Protein AF-A0A2D7G8T0-F1 (afdb_monomer_lite)

Sequence (88 aa):
MGSMKRKIERKKLLKKKKAMDKAMKGVTEKVEAMPKICGVCGDNFDNTDKEMLNQWRIAVYDDGRFHLTCPKCGPTPEEIASSKDPNS

Secondary structure (DSSP, 8-state):
--HHHHHHHHHHHHHHHHHHHHHHHHHHHHHHTS-SB-TTT--B--SS-HHHHHH-EEEE-TTS-EEEE-TTTSPPHHHHHTT-----

Foldseek 3Di:
DPPVVVVVVVVVVVVVVVVVVVVVVVVVVLLVPADQAAPPPRDGHDPVDPVSVVQKDWDADPVRDIHIHGNVGDDHPVVVVVVPDPDD

Structure (mmCIF, N/CA/C/O backbone):
data_AF-A0A2D7G8T0-F1
#
_entry.id   AF-A0A2D7G8T0-F1
#
loop_
_atom_site.group_PDB
_atom_site.id
_atom_site.type_symbol
_atom_site.label_atom_id
_atom_site.label_alt_id
_atom_site.label_comp_id
_atom_site.label_asym_id
_atom_site.label_entity_id
_atom_site.label_seq_id
_atom_site.pdbx_PDB_ins_code
_atom_site.Cartn_x
_atom_site.Cartn_y
_atom_site.Cartn_z
_atom_site.occupancy
_atom_site.B_iso_or_equiv
_atom_site.auth_seq_id
_atom_site.auth_comp_id
_atom_site.auth_asym_id
_atom_site.auth_atom_id
_atom_site.pdbx_PDB_model_num
ATOM 1 N N . MET A 1 1 ? 5.150 45.991 18.307 1.00 52.53 1 MET A N 1
ATOM 2 C CA . MET A 1 1 ? 5.776 45.209 17.207 1.00 52.53 1 MET A CA 1
ATOM 3 C C . MET A 1 1 ? 5.122 43.817 17.019 1.00 52.53 1 MET A C 1
ATOM 5 O O . MET A 1 1 ? 5.787 42.802 17.167 1.00 52.53 1 MET A O 1
ATOM 9 N N . GLY A 1 2 ? 3.821 43.722 16.691 1.00 62.00 2 GLY A N 1
ATOM 10 C CA . GLY A 1 2 ? 3.094 42.426 16.618 1.00 62.00 2 GLY A CA 1
ATOM 11 C C . GLY A 1 2 ? 2.766 41.894 15.209 1.00 62.00 2 GLY A C 1
ATOM 12 O O . GLY A 1 2 ? 2.347 40.750 15.055 1.00 62.00 2 GLY A O 1
ATOM 13 N N . SER A 1 3 ? 2.948 42.710 14.165 1.00 74.06 3 SER A N 1
ATOM 14 C CA . SER A 1 3 ? 2.446 42.422 12.807 1.00 74.06 3 SER A CA 1
ATOM 15 C C . SER A 1 3 ? 3.386 41.537 11.967 1.00 74.06 3 SER A C 1
ATOM 17 O O . SER A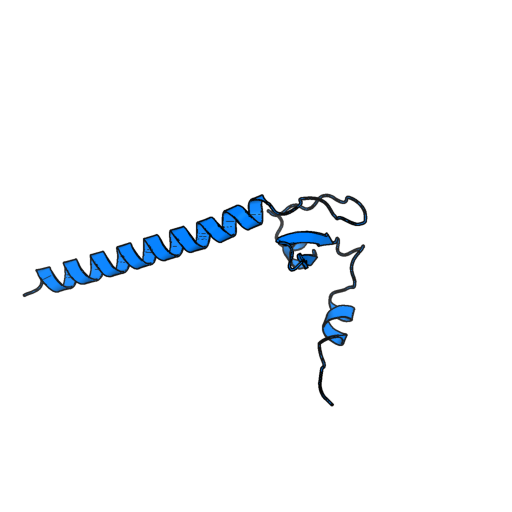 1 3 ? 2.932 40.664 11.225 1.00 74.06 3 SER A O 1
ATOM 19 N N . MET A 1 4 ? 4.709 41.685 12.123 1.00 76.06 4 MET A N 1
ATOM 20 C CA . MET A 1 4 ? 5.689 40.902 11.352 1.00 76.06 4 MET A CA 1
ATOM 21 C C . MET A 1 4 ? 5.770 39.435 11.793 1.00 76.06 4 MET A C 1
ATOM 23 O O . MET A 1 4 ? 5.805 38.559 10.930 1.00 76.06 4 MET A O 1
ATOM 27 N N . LYS A 1 5 ? 5.704 39.143 13.103 1.00 79.88 5 LYS A N 1
ATOM 28 C CA . LYS A 1 5 ? 5.678 37.756 13.613 1.00 79.88 5 LYS A CA 1
ATOM 29 C C . LYS A 1 5 ? 4.478 36.971 13.065 1.00 79.88 5 LYS A C 1
ATOM 31 O O . LYS A 1 5 ? 4.670 35.903 12.489 1.00 79.88 5 LYS A O 1
ATOM 36 N N . ARG A 1 6 ? 3.272 37.560 13.091 1.00 81.94 6 ARG A N 1
ATOM 37 C CA . ARG A 1 6 ? 2.057 36.946 12.514 1.00 81.94 6 ARG A CA 1
ATOM 38 C C . ARG A 1 6 ? 2.179 36.679 11.010 1.00 81.94 6 ARG A C 1
ATOM 40 O O . ARG A 1 6 ? 1.732 35.637 10.533 1.00 81.94 6 ARG A O 1
ATOM 47 N N . LYS A 1 7 ? 2.790 37.591 10.239 1.00 81.88 7 LYS A N 1
ATOM 48 C CA . LYS A 1 7 ? 3.029 37.372 8.797 1.00 81.88 7 LYS A CA 1
ATOM 49 C C . LYS A 1 7 ? 4.001 36.215 8.544 1.00 81.88 7 LYS A C 1
ATOM 51 O O . LYS A 1 7 ? 3.780 35.438 7.614 1.00 81.88 7 LYS A O 1
ATOM 56 N N . ILE A 1 8 ? 5.050 36.081 9.356 1.00 85.88 8 ILE A N 1
ATOM 57 C CA . ILE A 1 8 ? 6.025 34.986 9.244 1.00 85.88 8 ILE A CA 1
ATOM 58 C C . ILE A 1 8 ? 5.368 33.640 9.578 1.00 85.88 8 ILE A C 1
ATOM 60 O O . ILE A 1 8 ? 5.534 32.677 8.827 1.00 85.88 8 ILE A O 1
ATOM 64 N N . GLU A 1 9 ? 4.572 33.573 10.644 1.00 85.12 9 GLU A N 1
ATOM 65 C CA . GLU A 1 9 ? 3.846 32.356 11.034 1.00 85.12 9 GLU A CA 1
ATOM 66 C C . GLU A 1 9 ? 2.840 31.910 9.971 1.00 85.12 9 GLU A C 1
ATOM 68 O O . GLU A 1 9 ? 2.845 30.741 9.581 1.00 85.12 9 GLU A O 1
ATOM 73 N N . ARG A 1 10 ? 2.056 32.836 9.398 1.00 87.44 10 ARG A N 1
ATOM 74 C CA . ARG A 1 10 ? 1.146 32.515 8.282 1.00 87.44 10 ARG A CA 1
ATOM 75 C C . ARG A 1 10 ? 1.888 31.934 7.079 1.00 87.44 10 ARG A C 1
ATOM 77 O O . ARG A 1 10 ? 1.440 30.944 6.507 1.00 87.44 10 ARG A O 1
ATOM 84 N N . LYS A 1 11 ? 3.045 32.498 6.707 1.00 87.62 11 LYS A N 1
ATOM 85 C CA . LYS A 1 11 ? 3.865 31.958 5.607 1.00 87.62 11 LYS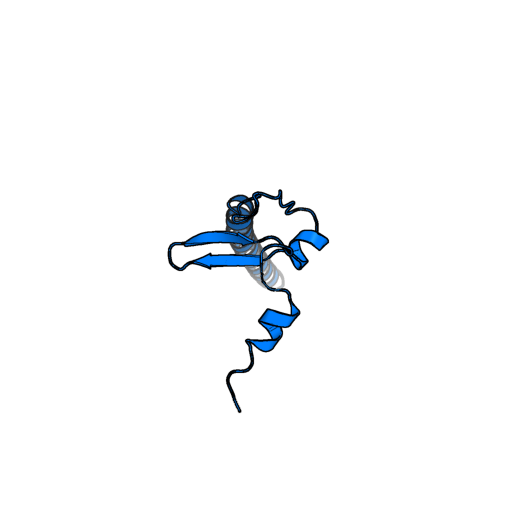 A CA 1
ATOM 86 C C . LYS A 1 11 ? 4.386 30.550 5.918 1.00 87.62 11 LYS A C 1
ATOM 88 O O . LYS A 1 11 ? 4.404 29.712 5.018 1.00 87.62 11 LYS A O 1
ATOM 93 N N . LYS A 1 12 ? 4.779 30.266 7.166 1.00 86.00 12 LYS A N 1
ATOM 94 C CA . LYS A 1 12 ? 5.205 28.919 7.592 1.00 86.00 12 LYS A CA 1
ATOM 95 C C . LYS A 1 12 ? 4.056 27.909 7.519 1.00 86.00 12 LYS A C 1
ATOM 97 O O . LYS A 1 12 ? 4.256 26.826 6.979 1.00 86.00 12 LYS A O 1
ATOM 102 N N . LEU A 1 13 ? 2.862 28.272 7.992 1.00 85.44 13 LEU A N 1
ATOM 103 C CA . LEU A 1 13 ? 1.673 27.413 7.922 1.00 85.44 13 LEU A CA 1
ATOM 104 C C . LEU A 1 13 ? 1.270 27.103 6.476 1.00 85.44 13 LEU A C 1
ATOM 106 O O . LEU A 1 13 ? 1.043 25.945 6.141 1.00 85.44 13 LEU A O 1
ATOM 110 N N . LEU A 1 14 ? 1.266 28.106 5.592 1.00 88.62 14 LEU A N 1
ATOM 111 C CA . LEU A 1 14 ? 0.971 27.905 4.169 1.00 88.62 14 LEU A CA 1
ATOM 112 C C . LEU A 1 14 ? 2.000 26.999 3.480 1.00 88.62 14 LEU A C 1
ATOM 114 O O . LEU A 1 14 ? 1.622 26.154 2.670 1.00 88.62 14 LEU A O 1
ATOM 118 N N . LYS A 1 15 ? 3.293 27.140 3.809 1.00 86.88 15 LYS A N 1
ATOM 119 C CA . LYS A 1 15 ? 4.343 26.242 3.299 1.00 86.88 15 LYS A CA 1
ATOM 120 C C . LYS A 1 15 ? 4.155 24.808 3.797 1.00 86.88 15 LYS A C 1
ATOM 122 O O . LYS A 1 15 ? 4.242 23.890 2.989 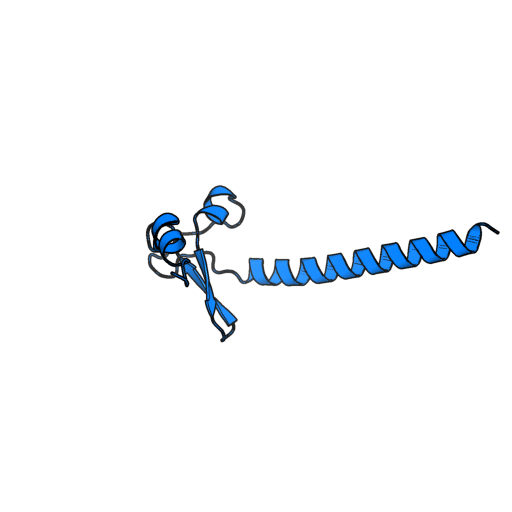1.00 86.88 15 LYS A O 1
ATOM 127 N N . LYS A 1 16 ? 3.851 24.616 5.087 1.00 80.56 16 LYS A N 1
ATOM 128 C CA . LYS A 1 16 ? 3.553 23.289 5.654 1.00 80.56 16 LYS A CA 1
ATOM 129 C C . LYS A 1 16 ? 2.334 22.649 4.989 1.00 80.56 16 LYS A C 1
ATOM 131 O O . LYS A 1 16 ? 2.413 21.492 4.599 1.00 80.56 16 LYS A O 1
ATOM 136 N N . LYS A 1 17 ? 1.254 23.411 4.790 1.00 80.38 17 LYS A N 1
ATOM 137 C CA . LYS A 1 17 ? 0.041 22.923 4.122 1.00 80.38 17 LYS A CA 1
ATOM 138 C C . LYS A 1 17 ? 0.331 22.468 2.689 1.00 80.38 17 LYS A C 1
ATOM 140 O O . LYS A 1 17 ? 0.040 21.332 2.356 1.00 80.38 17 LYS A O 1
ATOM 145 N N . LYS A 1 18 ? 1.027 23.288 1.890 1.00 83.06 18 LYS A N 1
ATOM 146 C CA . LYS A 1 18 ? 1.437 22.912 0.522 1.00 83.06 18 LYS A CA 1
ATOM 147 C C . LYS A 1 18 ? 2.342 21.676 0.475 1.00 83.06 18 LYS A C 1
ATOM 149 O O . LYS A 1 18 ? 2.235 20.889 -0.458 1.00 83.06 18 LYS A O 1
ATOM 154 N N . ALA A 1 19 ? 3.241 21.517 1.448 1.00 78.69 19 ALA A N 1
ATOM 155 C CA . ALA A 1 19 ? 4.093 20.334 1.537 1.00 78.69 19 ALA A CA 1
ATOM 156 C C . ALA A 1 19 ? 3.276 19.072 1.864 1.00 78.69 19 ALA A C 1
ATOM 158 O O . ALA A 1 19 ? 3.482 18.046 1.222 1.00 78.69 19 ALA A O 1
ATOM 159 N N . MET A 1 20 ? 2.316 19.166 2.791 1.00 72.94 20 MET A N 1
ATOM 160 C CA . MET A 1 20 ? 1.389 18.068 3.082 1.00 72.94 20 MET A CA 1
ATOM 161 C C . MET A 1 20 ? 0.481 17.745 1.897 1.00 72.94 20 MET A C 1
ATOM 163 O O . MET A 1 20 ? 0.362 16.577 1.557 1.00 72.94 20 MET A O 1
ATOM 167 N N . ASP A 1 21 ? -0.091 18.748 1.226 1.00 74.12 21 ASP A N 1
ATOM 168 C CA . ASP A 1 21 ? -0.912 18.547 0.025 1.00 74.12 21 ASP A CA 1
ATOM 169 C C . ASP A 1 21 ? -0.118 17.829 -1.077 1.00 74.12 21 ASP A C 1
ATOM 171 O O . ASP A 1 21 ? -0.626 16.911 -1.715 1.00 74.12 21 ASP A O 1
ATOM 175 N N . LYS A 1 22 ? 1.154 18.200 -1.292 1.00 75.38 22 LYS A N 1
ATOM 176 C CA . LYS A 1 22 ? 2.012 17.538 -2.288 1.00 75.38 22 LYS A CA 1
ATOM 177 C C . LYS A 1 22 ? 2.348 16.096 -1.894 1.00 75.38 22 LYS A C 1
ATOM 179 O O . LYS A 1 22 ? 2.347 15.225 -2.758 1.00 75.38 22 LYS A O 1
ATOM 184 N N . ALA A 1 23 ? 2.619 15.847 -0.612 1.00 67.88 23 ALA A N 1
ATOM 185 C CA . ALA A 1 23 ? 2.866 14.499 -0.108 1.00 67.88 23 ALA A CA 1
ATOM 186 C C . ALA A 1 23 ? 1.609 13.618 -0.211 1.00 67.88 23 ALA A C 1
ATOM 188 O O . ALA A 1 23 ? 1.699 12.488 -0.678 1.00 67.88 23 ALA A O 1
ATOM 189 N N . MET A 1 24 ? 0.433 14.147 0.144 1.00 66.62 24 MET A N 1
ATOM 190 C CA . MET A 1 24 ? -0.834 13.424 0.020 1.00 66.62 24 MET A CA 1
ATOM 191 C C . MET A 1 24 ? -1.198 13.125 -1.431 1.00 66.62 24 MET A C 1
ATOM 193 O O . MET A 1 24 ? -1.627 12.009 -1.708 1.00 66.62 24 MET A O 1
ATOM 197 N N . LYS A 1 25 ? -0.990 14.062 -2.365 1.00 67.69 25 LYS A N 1
ATOM 198 C CA . LYS A 1 25 ? -1.226 13.807 -3.796 1.00 67.69 25 LYS A CA 1
ATOM 199 C C . LYS A 1 25 ? -0.399 12.633 -4.317 1.00 67.69 25 LYS A C 1
ATOM 201 O O . LYS A 1 25 ? -0.974 11.703 -4.865 1.00 67.69 25 LYS A O 1
ATOM 206 N N . GLY A 1 26 ? 0.904 12.606 -4.022 1.00 64.31 26 GLY A N 1
ATOM 207 C CA . GLY A 1 26 ? 1.768 11.503 -4.455 1.00 64.31 26 GLY A CA 1
ATOM 208 C C . GLY A 1 26 ? 1.416 10.148 -3.828 1.00 64.31 26 GLY A C 1
ATOM 209 O O . GLY A 1 26 ? 1.692 9.113 -4.427 1.00 64.31 26 GLY A O 1
ATOM 210 N N . VAL A 1 27 ? 0.803 10.130 -2.640 1.00 61.72 27 VAL A N 1
ATOM 211 C CA . VAL A 1 27 ? 0.261 8.898 -2.041 1.00 61.72 27 VAL A CA 1
ATOM 212 C C . VAL A 1 27 ? -1.062 8.508 -2.702 1.00 61.72 27 VAL A C 1
ATOM 214 O O . VAL A 1 27 ? -1.249 7.342 -3.024 1.00 61.72 27 VAL A O 1
ATOM 217 N N . THR A 1 28 ? -1.946 9.472 -2.964 1.00 61.78 28 THR A N 1
ATOM 218 C CA . THR A 1 28 ? -3.259 9.234 -3.590 1.00 61.78 28 THR A CA 1
ATOM 219 C C . THR A 1 28 ? -3.102 8.649 -4.991 1.00 61.78 28 THR A C 1
ATOM 221 O O . THR A 1 28 ? -3.694 7.617 -5.278 1.00 61.78 28 THR A O 1
ATOM 224 N N . GLU A 1 29 ? -2.222 9.220 -5.819 1.00 66.31 29 GLU A N 1
ATOM 225 C CA . GLU A 1 29 ? -1.951 8.723 -7.179 1.00 66.31 29 GLU A CA 1
ATOM 226 C C . GLU A 1 29 ? -1.428 7.276 -7.170 1.00 66.31 29 GLU A C 1
ATOM 228 O O . GLU A 1 29 ? -1.783 6.466 -8.023 1.00 66.31 29 GLU A O 1
ATOM 233 N N . LYS A 1 30 ? -0.616 6.914 -6.168 1.00 64.19 30 LYS A N 1
ATOM 234 C CA . LYS A 1 30 ? -0.100 5.545 -6.012 1.00 64.19 30 LYS A CA 1
ATOM 235 C C . LYS A 1 30 ? -1.159 4.561 -5.522 1.00 64.19 30 LYS A C 1
ATOM 237 O O . LYS A 1 30 ? -1.125 3.400 -5.913 1.00 64.19 30 LYS A O 1
ATOM 242 N N . VAL A 1 31 ? -2.084 5.013 -4.678 1.00 64.88 31 VAL A N 1
ATOM 243 C CA . VAL A 1 31 ? -3.214 4.199 -4.204 1.00 64.88 31 VAL A CA 1
ATOM 244 C C . VAL A 1 31 ? -4.252 4.006 -5.313 1.00 64.88 31 VAL A C 1
ATOM 246 O O . VAL A 1 31 ? -4.837 2.933 -5.413 1.00 64.88 31 VAL A O 1
ATOM 249 N N . GLU A 1 32 ? -4.458 5.000 -6.179 1.00 66.56 32 GLU A N 1
ATOM 250 C CA . GLU A 1 32 ? -5.339 4.884 -7.349 1.00 66.56 32 GLU A CA 1
ATOM 251 C C . GLU A 1 32 ? -4.774 3.945 -8.421 1.00 66.56 32 GLU A C 1
ATOM 253 O O . GLU A 1 32 ? -5.528 3.180 -9.019 1.00 66.56 32 GLU A O 1
ATOM 258 N N . ALA A 1 33 ? -3.454 3.959 -8.632 1.00 68.00 33 ALA A N 1
ATOM 259 C CA . ALA A 1 33 ? -2.766 3.046 -9.549 1.00 68.00 33 ALA A CA 1
ATOM 260 C C . ALA A 1 33 ? -2.642 1.608 -9.011 1.00 68.00 33 ALA A C 1
ATOM 262 O O . ALA A 1 33 ? -2.129 0.724 -9.703 1.00 68.00 33 ALA A O 1
ATOM 263 N N . MET A 1 34 ? -3.076 1.364 -7.775 1.00 70.19 34 MET A N 1
ATOM 264 C CA . MET A 1 34 ? -2.966 0.060 -7.148 1.00 70.19 34 MET A CA 1
ATOM 265 C C . MET A 1 34 ? -3.935 -0.936 -7.809 1.00 70.19 34 MET A C 1
ATOM 267 O O . MET A 1 34 ? -5.121 -0.630 -7.969 1.00 70.19 34 MET A O 1
ATOM 271 N N . PRO A 1 35 ? -3.468 -2.140 -8.184 1.00 75.06 35 PRO A N 1
ATOM 272 C CA . PRO A 1 35 ? -4.347 -3.155 -8.741 1.00 75.06 35 PRO A CA 1
ATOM 273 C C . PRO A 1 35 ? -5.442 -3.511 -7.731 1.00 75.06 35 PRO A C 1
ATOM 275 O O . PRO A 1 35 ? -5.171 -3.701 -6.551 1.00 75.06 35 PRO A O 1
ATOM 278 N N . LYS A 1 36 ? -6.687 -3.606 -8.205 1.00 82.88 36 LYS A N 1
ATOM 279 C CA . LYS A 1 36 ? -7.863 -3.976 -7.394 1.00 82.88 36 LYS A CA 1
ATOM 280 C C . LYS A 1 36 ? -8.165 -5.471 -7.440 1.00 82.88 36 LYS A C 1
ATOM 282 O O . LYS A 1 36 ? -9.271 -5.886 -7.112 1.00 82.88 36 LYS A O 1
ATOM 287 N N . ILE A 1 37 ? -7.216 -6.263 -7.924 1.00 88.19 37 ILE A N 1
ATOM 288 C CA . ILE A 1 37 ? -7.360 -7.704 -8.075 1.00 88.19 37 ILE A CA 1
ATOM 289 C C . ILE A 1 37 ? -6.095 -8.407 -7.611 1.00 88.19 37 ILE A C 1
ATOM 291 O O . ILE A 1 37 ? -4.988 -7.881 -7.761 1.00 88.19 37 ILE A O 1
ATOM 295 N N . CYS A 1 38 ? -6.254 -9.606 -7.069 1.00 87.88 38 CYS A N 1
ATOM 296 C CA . CYS A 1 38 ? -5.129 -10.458 -6.748 1.00 87.88 38 CYS A CA 1
ATOM 297 C C . CYS A 1 38 ? -4.450 -10.946 -8.033 1.00 87.88 38 CYS A C 1
ATOM 299 O O . CYS A 1 38 ? -5.100 -11.519 -8.903 1.00 87.88 38 CYS A O 1
ATOM 301 N N . GLY A 1 39 ? -3.129 -10.800 -8.125 1.00 83.62 39 GLY A N 1
ATOM 302 C CA . GLY A 1 39 ? -2.346 -11.280 -9.265 1.00 83.62 39 GLY A CA 1
ATOM 303 C C . GLY A 1 39 ? -2.214 -12.806 -9.365 1.00 83.62 39 GLY A C 1
ATOM 304 O O . GLY A 1 39 ? -1.659 -13.285 -10.348 1.00 83.62 39 GLY A O 1
ATOM 305 N N . VAL A 1 40 ? -2.710 -13.558 -8.373 1.00 86.19 40 VAL A N 1
ATOM 306 C CA . VAL A 1 40 ? -2.655 -15.030 -8.325 1.00 86.19 40 VAL A CA 1
ATOM 307 C C . VAL A 1 40 ? -4.020 -15.649 -8.631 1.00 86.19 40 VAL A C 1
ATOM 309 O O . VAL A 1 40 ? -4.140 -16.413 -9.582 1.00 86.19 40 VAL A O 1
ATOM 312 N N . CYS A 1 41 ? -5.051 -15.325 -7.842 1.00 88.38 41 CYS A N 1
ATOM 313 C CA . CYS A 1 41 ? -6.391 -15.908 -7.995 1.00 88.38 41 CYS A CA 1
ATOM 314 C C . CYS A 1 41 ? -7.400 -15.000 -8.714 1.00 88.38 41 CYS A C 1
ATOM 316 O O . CYS A 1 41 ? -8.472 -15.468 -9.081 1.00 88.38 41 CYS A O 1
ATOM 318 N N . GLY A 1 42 ? -7.089 -13.711 -8.892 1.00 85.38 42 GLY A N 1
ATOM 319 C CA . GLY A 1 42 ? -8.018 -12.733 -9.460 1.00 85.38 42 GLY A CA 1
ATOM 320 C C . GLY A 1 42 ? -9.070 -12.180 -8.492 1.00 85.38 42 GLY A C 1
ATOM 321 O O . GLY A 1 42 ? -9.908 -11.404 -8.940 1.00 85.38 42 GLY A O 1
ATOM 322 N N . ASP A 1 43 ? -9.033 -12.524 -7.195 1.00 88.94 43 ASP A N 1
ATOM 323 C CA . ASP A 1 43 ? -9.985 -11.996 -6.201 1.00 88.94 43 ASP A CA 1
ATOM 324 C C . ASP A 1 43 ? -9.984 -10.465 -6.184 1.00 88.94 43 ASP A C 1
ATOM 326 O O . ASP A 1 43 ? -8.928 -9.836 -6.273 1.00 88.94 43 ASP A O 1
ATOM 330 N N . ASN A 1 44 ? -11.161 -9.867 -6.013 1.00 87.62 44 ASN A N 1
ATOM 331 C CA . ASN A 1 44 ? -11.317 -8.423 -5.907 1.00 87.62 44 ASN A CA 1
ATOM 332 C C . ASN A 1 44 ? -10.825 -7.898 -4.554 1.00 87.62 44 ASN A C 1
ATOM 334 O O . ASN A 1 44 ? -11.146 -8.439 -3.498 1.00 87.62 44 ASN A O 1
ATOM 338 N N . PHE A 1 45 ? -10.095 -6.792 -4.611 1.00 84.50 45 PHE A N 1
ATOM 339 C CA . PHE A 1 45 ? -9.609 -6.040 -3.468 1.00 84.50 45 PHE A CA 1
ATOM 340 C C . PHE A 1 45 ? -10.336 -4.711 -3.358 1.00 84.50 45 PHE A C 1
ATOM 342 O O . PHE A 1 45 ? -10.323 -3.905 -4.296 1.00 84.50 45 PHE A O 1
ATOM 349 N N . ASP A 1 46 ? -10.922 -4.473 -2.191 1.00 82.88 46 ASP A N 1
ATOM 350 C CA . ASP A 1 46 ? -11.489 -3.183 -1.838 1.00 82.88 46 ASP A CA 1
ATOM 351 C C . ASP A 1 46 ? -10.496 -2.391 -0.981 1.00 82.88 46 ASP A C 1
ATOM 353 O O . ASP A 1 46 ? -10.153 -2.769 0.137 1.00 82.88 46 ASP A O 1
ATOM 357 N N . ASN A 1 47 ? -10.031 -1.265 -1.519 1.00 75.31 47 ASN A N 1
ATOM 358 C CA . ASN A 1 47 ? -9.110 -0.363 -0.835 1.00 75.31 47 ASN A CA 1
ATOM 359 C C . ASN A 1 47 ? -9.813 0.579 0.158 1.00 75.31 47 ASN A C 1
ATOM 361 O O . ASN A 1 47 ? -9.140 1.351 0.844 1.00 75.31 47 ASN A O 1
ATOM 365 N N . THR A 1 48 ? -11.144 0.547 0.227 1.00 79.81 48 THR A N 1
ATOM 366 C CA . THR A 1 48 ? -11.925 1.261 1.243 1.00 79.81 48 THR A CA 1
ATOM 367 C C . THR A 1 48 ? -12.142 0.416 2.498 1.00 79.81 48 THR A C 1
ATOM 369 O O . THR A 1 48 ? -12.369 0.972 3.578 1.00 79.81 48 THR A O 1
ATOM 372 N N . ASP A 1 49 ? -11.986 -0.906 2.385 1.00 80.75 49 ASP A N 1
ATOM 373 C CA . ASP A 1 49 ? -12.101 -1.841 3.494 1.00 80.75 49 ASP A CA 1
ATOM 374 C C . ASP A 1 49 ? -10.778 -1.938 4.276 1.00 80.75 49 ASP A C 1
ATOM 376 O O . ASP A 1 49 ? -9.728 -2.362 3.782 1.00 80.75 49 ASP A O 1
ATOM 380 N N . LYS A 1 50 ? -10.836 -1.539 5.550 1.00 77.12 50 LYS A N 1
ATOM 381 C CA . LYS A 1 50 ? -9.690 -1.575 6.465 1.00 77.12 50 LYS A CA 1
ATOM 382 C C . LYS A 1 50 ? -9.241 -2.994 6.794 1.00 77.12 50 LYS A C 1
ATOM 384 O O . LYS A 1 50 ? -8.052 -3.194 7.039 1.00 77.12 50 LYS A O 1
ATOM 389 N N . GLU A 1 51 ? -10.153 -3.961 6.842 1.00 78.50 51 GLU A N 1
ATOM 390 C CA . GLU A 1 51 ? -9.796 -5.353 7.117 1.00 78.50 51 GLU A CA 1
ATOM 391 C C . GLU A 1 51 ? -9.024 -5.940 5.937 1.00 78.50 51 GLU A C 1
ATOM 393 O O . GLU A 1 51 ? -7.963 -6.539 6.133 1.00 78.50 51 GLU A O 1
ATOM 398 N N . MET A 1 52 ? -9.470 -5.660 4.708 1.00 78.38 52 MET A N 1
ATOM 399 C CA . MET A 1 52 ? -8.744 -6.065 3.504 1.00 78.38 52 MET A CA 1
ATOM 400 C C . MET A 1 52 ? -7.363 -5.409 3.430 1.00 78.38 52 MET A C 1
ATOM 402 O O . MET A 1 52 ? -6.380 -6.101 3.177 1.00 78.38 52 MET A O 1
ATOM 406 N N . LEU A 1 53 ? -7.241 -4.112 3.721 1.00 78.88 53 LEU A N 1
ATOM 407 C CA . LEU A 1 53 ? -5.942 -3.420 3.735 1.00 78.88 53 LEU A CA 1
ATOM 408 C C . LEU A 1 53 ? -4.921 -4.048 4.697 1.00 78.88 53 LEU A C 1
ATOM 410 O O . LEU A 1 53 ? -3.725 -4.022 4.415 1.00 78.88 53 LEU A O 1
ATOM 414 N N . ASN A 1 54 ? -5.377 -4.602 5.822 1.00 78.19 54 ASN A N 1
ATOM 415 C CA . ASN A 1 54 ? -4.498 -5.246 6.799 1.00 78.19 54 ASN A CA 1
ATOM 416 C C . ASN A 1 54 ? -4.104 -6.674 6.399 1.00 78.19 54 ASN A C 1
ATOM 418 O O . ASN A 1 54 ? -3.023 -7.138 6.759 1.00 78.19 54 ASN A O 1
ATOM 422 N N . GLN A 1 55 ? -4.982 -7.383 5.690 1.00 82.50 55 GLN A N 1
ATOM 423 C CA . GLN A 1 55 ? -4.774 -8.786 5.325 1.00 82.50 55 GLN A CA 1
ATOM 424 C C . GLN A 1 55 ? -4.046 -8.952 3.988 1.00 82.50 55 GLN A C 1
ATOM 426 O O . GLN A 1 55 ? -3.317 -9.925 3.790 1.00 82.50 55 GLN A O 1
ATOM 431 N N . TRP A 1 56 ? -4.247 -8.022 3.059 1.00 85.56 56 TRP A N 1
ATOM 432 C CA . TRP A 1 56 ? -3.701 -8.108 1.713 1.00 85.56 56 TRP A CA 1
ATOM 433 C C . TRP A 1 56 ? -2.270 -7.578 1.643 1.00 85.56 56 TRP A C 1
ATOM 435 O O . TRP A 1 56 ? -1.871 -6.652 2.350 1.00 85.56 56 TRP A O 1
ATOM 445 N N . ARG A 1 57 ? -1.472 -8.183 0.762 1.00 82.00 57 ARG A N 1
ATOM 446 C CA . ARG A 1 57 ? -0.039 -7.899 0.630 1.00 82.00 57 ARG A CA 1
ATOM 447 C C . ARG A 1 57 ? 0.245 -7.191 -0.684 1.00 82.00 57 ARG A C 1
ATOM 449 O O . ARG A 1 57 ? -0.165 -7.663 -1.740 1.00 82.00 57 ARG A O 1
ATOM 456 N N . ILE A 1 58 ? 1.013 -6.107 -0.617 1.00 82.56 58 ILE A N 1
ATOM 457 C CA . ILE A 1 58 ? 1.467 -5.353 -1.789 1.00 82.56 58 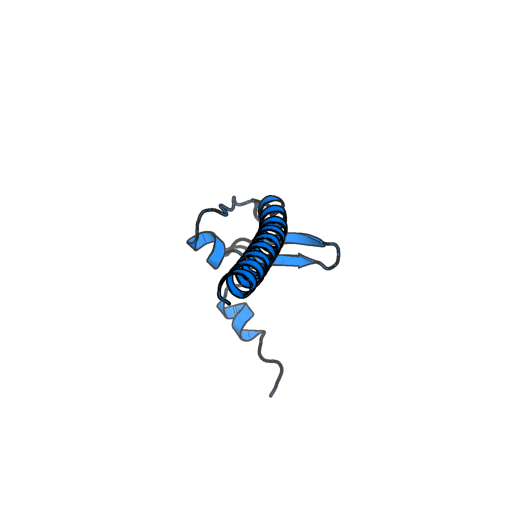ILE A CA 1
ATOM 458 C C . ILE A 1 58 ? 2.966 -5.577 -1.954 1.00 82.56 58 ILE A C 1
ATOM 460 O O . ILE A 1 58 ? 3.753 -5.144 -1.112 1.00 82.56 58 ILE A O 1
ATOM 464 N N . ALA A 1 59 ? 3.362 -6.237 -3.036 1.00 80.94 59 ALA A N 1
ATOM 465 C CA . ALA A 1 59 ? 4.746 -6.286 -3.478 1.00 80.94 59 ALA A CA 1
ATOM 466 C C . ALA A 1 59 ? 4.998 -5.134 -4.458 1.00 80.94 59 ALA A C 1
ATOM 468 O O . ALA A 1 59 ? 4.232 -4.931 -5.402 1.00 80.94 59 ALA A O 1
ATOM 469 N N . VAL A 1 60 ? 6.063 -4.374 -4.216 1.00 81.12 60 VAL A N 1
ATOM 470 C CA . VAL A 1 60 ? 6.534 -3.312 -5.109 1.00 81.12 60 VAL A CA 1
ATOM 471 C C . VAL A 1 60 ? 7.873 -3.764 -5.666 1.00 81.12 60 VAL A C 1
ATOM 473 O O . VAL A 1 60 ? 8.806 -3.983 -4.897 1.00 81.12 60 VAL A O 1
ATOM 476 N N . TYR A 1 61 ? 7.948 -3.937 -6.979 1.00 78.62 61 TYR A N 1
ATOM 477 C CA . TYR A 1 61 ? 9.177 -4.317 -7.666 1.00 78.62 61 TYR A CA 1
ATOM 478 C C . TYR A 1 61 ? 9.986 -3.075 -8.063 1.00 78.62 61 TYR A C 1
ATOM 480 O O . TYR A 1 61 ? 9.436 -1.979 -8.199 1.00 78.62 61 TYR A O 1
ATOM 488 N N . ASP A 1 62 ? 11.294 -3.246 -8.272 1.00 78.44 62 ASP A N 1
ATOM 489 C CA . ASP A 1 62 ? 12.218 -2.153 -8.625 1.00 78.44 62 ASP A CA 1
ATOM 490 C C . ASP A 1 62 ? 11.885 -1.481 -9.967 1.00 78.44 62 ASP A C 1
ATOM 492 O O . ASP A 1 62 ? 12.230 -0.325 -10.202 1.00 78.44 62 ASP A O 1
ATOM 496 N N . ASP A 1 63 ? 11.163 -2.183 -10.839 1.00 79.56 63 ASP A N 1
ATOM 497 C CA . ASP A 1 63 ? 10.636 -1.658 -12.101 1.00 79.56 63 ASP A CA 1
ATOM 498 C C . ASP A 1 63 ? 9.358 -0.814 -11.933 1.00 79.56 63 ASP A C 1
ATOM 500 O O . ASP A 1 63 ? 8.786 -0.338 -12.915 1.00 79.56 63 ASP A O 1
ATOM 504 N N . GLY A 1 64 ? 8.903 -0.618 -10.693 1.00 71.25 64 GLY A N 1
ATOM 505 C CA . GLY A 1 64 ? 7.715 0.158 -10.357 1.00 71.25 64 GLY A CA 1
ATOM 506 C C . GLY A 1 64 ? 6.402 -0.604 -10.525 1.00 71.25 64 GLY A C 1
ATOM 507 O O . GLY A 1 64 ? 5.338 0.002 -10.368 1.00 71.25 64 GLY A O 1
ATOM 508 N N . ARG A 1 65 ? 6.433 -1.909 -10.827 1.00 77.88 65 ARG A N 1
ATOM 509 C CA . ARG A 1 65 ? 5.219 -2.728 -10.867 1.00 77.88 65 ARG A CA 1
ATOM 510 C C . ARG A 1 65 ? 4.737 -3.044 -9.456 1.00 77.88 65 ARG A C 1
ATOM 512 O O . ARG A 1 65 ? 5.505 -3.447 -8.583 1.00 77.88 65 ARG A O 1
ATOM 519 N N . PHE A 1 66 ? 3.431 -2.901 -9.264 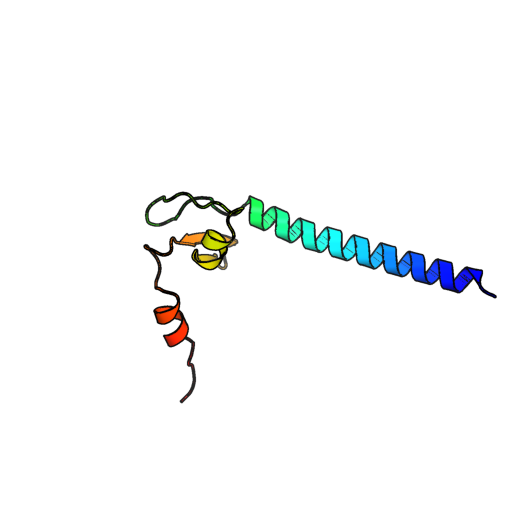1.00 79.06 66 PHE A N 1
ATOM 520 C CA . PHE A 1 66 ? 2.735 -3.308 -8.051 1.00 79.06 66 PHE A CA 1
ATOM 521 C C . PHE A 1 66 ? 2.086 -4.666 -8.286 1.00 79.06 66 PHE A C 1
ATOM 523 O O . PHE A 1 66 ? 1.397 -4.864 -9.287 1.00 79.06 66 PHE A O 1
ATOM 530 N 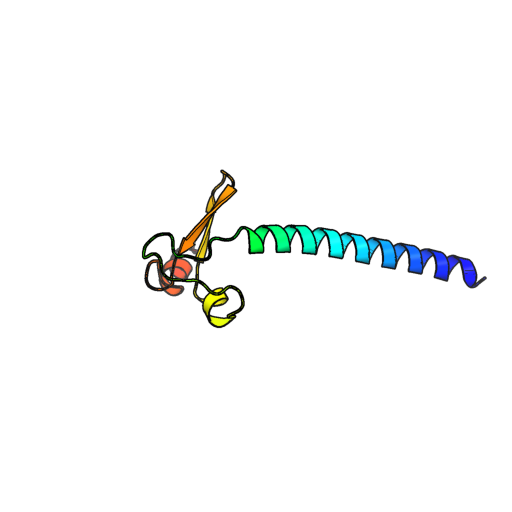N . HIS A 1 67 ? 2.279 -5.591 -7.357 1.00 83.94 67 HIS A N 1
ATOM 531 C CA . HIS A 1 67 ? 1.611 -6.883 -7.367 1.00 83.94 67 HIS A CA 1
ATOM 532 C C . HIS A 1 67 ? 0.872 -7.073 -6.054 1.00 83.94 67 HIS A C 1
ATOM 534 O O . HIS A 1 67 ? 1.447 -6.947 -4.975 1.00 83.94 67 HIS A O 1
ATOM 540 N N . LEU A 1 68 ? -0.424 -7.334 -6.166 1.00 85.88 68 LEU A N 1
ATOM 541 C CA . LEU A 1 68 ? -1.309 -7.490 -5.030 1.00 85.88 68 LEU A CA 1
ATOM 542 C C . LEU A 1 68 ? -1.618 -8.970 -4.819 1.00 85.88 68 LEU A C 1
ATOM 544 O O . LEU A 1 68 ? -2.053 -9.661 -5.743 1.00 85.88 68 LEU A O 1
ATOM 548 N N . THR A 1 69 ? -1.440 -9.441 -3.592 1.00 87.62 69 THR A N 1
ATOM 549 C CA . THR A 1 69 ? -1.635 -10.844 -3.234 1.00 87.62 69 THR A CA 1
ATOM 550 C C . THR A 1 69 ? -2.675 -10.972 -2.129 1.00 87.62 69 THR A C 1
ATOM 552 O O . THR A 1 69 ? -2.600 -10.294 -1.101 1.00 87.62 69 THR A O 1
ATOM 555 N N . CYS A 1 70 ? -3.646 -11.857 -2.362 1.00 87.94 70 CYS A N 1
ATOM 556 C CA . CYS A 1 70 ? -4.721 -12.160 -1.432 1.00 87.94 70 CYS A CA 1
ATOM 557 C C . CYS A 1 70 ? -4.186 -12.929 -0.206 1.00 87.94 70 CYS A C 1
ATOM 559 O O . CYS A 1 70 ? -3.214 -13.678 -0.343 1.00 87.94 70 CYS A O 1
ATOM 561 N N . PRO A 1 71 ? -4.827 -12.836 0.972 1.00 84.38 71 PRO A N 1
ATOM 562 C CA . PRO A 1 71 ? -4.396 -13.563 2.173 1.00 84.38 71 PRO A CA 1
ATOM 563 C C . PRO A 1 71 ? -4.478 -15.092 2.040 1.00 84.38 71 PRO A C 1
ATOM 565 O O . PRO A 1 71 ? -3.840 -15.801 2.805 1.00 84.38 71 PRO A O 1
ATOM 568 N N . LYS A 1 72 ? -5.247 -15.611 1.073 1.00 85.44 72 LYS A N 1
ATOM 569 C CA . LYS A 1 72 ? -5.304 -17.052 0.758 1.00 85.44 72 LYS A CA 1
ATOM 570 C C . LYS A 1 72 ? -4.175 -17.504 -0.175 1.00 85.44 72 LYS A C 1
ATOM 572 O O . LYS A 1 72 ? -3.904 -18.691 -0.282 1.00 85.44 72 LYS A O 1
ATOM 577 N N . CYS A 1 73 ? -3.600 -16.558 -0.914 1.00 85.19 73 CYS A N 1
ATOM 578 C CA . CYS A 1 73 ? -2.669 -16.791 -2.012 1.00 85.19 73 CYS A CA 1
ATOM 579 C C . CYS A 1 73 ? -1.222 -16.565 -1.576 1.00 85.19 73 CYS A C 1
ATOM 581 O O . CYS A 1 73 ? -0.301 -17.169 -2.116 1.00 85.19 73 CYS A O 1
ATOM 583 N N . GLY A 1 74 ? -1.028 -15.606 -0.671 1.00 78.69 74 GLY A N 1
ATOM 584 C CA . GLY A 1 74 ? 0.267 -15.245 -0.128 1.00 78.69 74 GLY A CA 1
ATOM 585 C C . GLY A 1 74 ? 0.546 -15.968 1.184 1.00 78.69 74 GLY A C 1
ATOM 586 O O . GLY A 1 74 ? -0.381 -16.475 1.815 1.00 78.69 74 GLY A O 1
ATOM 587 N N . PRO A 1 75 ? 1.814 -15.973 1.613 1.00 69.81 75 PRO A N 1
ATOM 588 C CA . PRO A 1 75 ? 2.184 -16.504 2.911 1.00 69.81 75 PRO A CA 1
ATOM 589 C C . PRO A 1 75 ? 1.507 -15.714 4.034 1.00 69.81 75 PRO A C 1
ATOM 591 O O . PRO A 1 75 ? 1.347 -14.482 3.957 1.00 69.81 75 PRO A O 1
ATOM 594 N N . THR A 1 76 ? 1.104 -16.424 5.082 1.00 64.25 76 THR A N 1
ATOM 595 C CA . THR A 1 76 ? 0.395 -15.847 6.220 1.00 64.25 76 THR A CA 1
ATOM 596 C C . THR A 1 76 ? 1.272 -14.798 6.926 1.00 64.25 76 THR A C 1
ATOM 598 O O . THR A 1 76 ? 2.500 -14.755 6.769 1.00 64.25 76 THR A O 1
ATOM 601 N N . PRO A 1 77 ? 0.671 -13.882 7.707 1.00 63.00 77 PRO A N 1
ATOM 602 C CA . PRO A 1 77 ? 1.406 -12.960 8.573 1.00 63.00 77 PRO A CA 1
ATOM 603 C C . PRO A 1 77 ? 2.517 -13.622 9.392 1.00 63.00 77 PRO A C 1
ATOM 605 O O . PRO A 1 77 ? 3.594 -13.043 9.537 1.00 63.00 77 PRO A O 1
ATOM 608 N N . GLU A 1 78 ? 2.263 -14.842 9.853 1.00 64.38 78 GLU A N 1
ATOM 609 C CA . GLU A 1 78 ? 3.126 -15.642 10.721 1.00 64.38 78 GLU A CA 1
ATOM 610 C C . GLU A 1 78 ? 4.348 -16.204 9.973 1.00 64.38 78 GLU A C 1
ATOM 612 O O . GLU A 1 78 ? 5.466 -16.157 10.490 1.00 64.38 78 GLU A O 1
ATOM 617 N N . GLU A 1 79 ? 4.171 -16.639 8.722 1.00 64.44 79 GLU A N 1
ATOM 618 C CA . GLU A 1 79 ? 5.255 -17.149 7.865 1.00 64.44 79 GLU A CA 1
ATOM 619 C C . GLU A 1 79 ? 6.270 -16.051 7.502 1.00 64.44 79 GLU A C 1
ATOM 621 O O . GLU A 1 79 ? 7.482 -16.278 7.458 1.00 64.44 79 GLU A O 1
ATOM 626 N N . ILE A 1 80 ? 5.794 -14.819 7.303 1.00 63.47 80 ILE A N 1
ATOM 627 C CA . ILE A 1 80 ? 6.667 -13.673 7.006 1.00 63.47 80 ILE A CA 1
ATOM 628 C C . ILE A 1 80 ? 7.321 -13.125 8.278 1.00 63.47 80 ILE A C 1
ATOM 630 O O . ILE A 1 80 ? 8.469 -12.681 8.223 1.00 63.47 80 ILE A O 1
ATOM 634 N N . ALA A 1 81 ? 6.625 -13.156 9.419 1.00 62.56 81 ALA A N 1
ATOM 635 C CA . ALA A 1 81 ? 7.209 -12.764 10.700 1.00 62.56 81 ALA A CA 1
ATOM 636 C C . ALA A 1 81 ? 8.412 -13.652 11.059 1.00 62.56 81 ALA A C 1
ATOM 638 O O . ALA A 1 81 ? 9.441 -13.118 11.460 1.00 62.56 81 ALA A O 1
ATOM 639 N N . SER A 1 82 ? 8.332 -14.961 10.787 1.00 59.97 82 SER A N 1
ATOM 640 C CA . SER A 1 82 ? 9.462 -15.893 10.960 1.00 59.97 82 SER A CA 1
ATOM 641 C C . SER A 1 82 ? 10.640 -15.645 10.009 1.00 59.97 82 SER A C 1
ATOM 643 O O . SER A 1 82 ? 11.740 -16.126 10.251 1.00 59.97 82 SER A O 1
ATOM 645 N N . SER A 1 83 ? 10.445 -14.897 8.919 1.00 57.41 83 SER A N 1
ATOM 646 C CA . SER A 1 83 ? 11.498 -14.624 7.925 1.00 57.41 83 SER A CA 1
ATOM 647 C C . SER A 1 83 ? 12.289 -13.338 8.215 1.00 57.41 83 SER A C 1
ATOM 649 O O . SER A 1 83 ? 13.183 -12.977 7.450 1.00 57.41 83 SER A O 1
ATOM 651 N N . LYS A 1 84 ? 11.947 -12.606 9.285 1.00 54.53 84 LYS A N 1
ATOM 652 C CA . LYS A 1 84 ? 12.556 -11.316 9.653 1.00 54.53 84 LYS A CA 1
ATOM 653 C C . LYS A 1 84 ? 13.601 -11.398 10.771 1.00 54.53 84 LYS A C 1
ATOM 655 O O . LYS A 1 84 ? 13.984 -10.348 11.284 1.00 54.53 84 LYS A O 1
ATOM 660 N N . ASP A 1 85 ? 14.129 -12.585 11.059 1.00 47.50 85 ASP A N 1
ATOM 661 C CA . ASP A 1 85 ? 15.286 -12.769 11.941 1.00 47.50 85 ASP A CA 1
ATOM 662 C C . ASP A 1 85 ? 16.591 -12.983 11.144 1.00 47.50 85 ASP A C 1
ATOM 664 O O . ASP A 1 85 ? 16.986 -14.122 10.896 1.00 47.50 85 ASP A O 1
ATOM 668 N N . PRO A 1 86 ? 17.321 -11.923 10.740 1.00 58.84 86 PRO A N 1
ATOM 669 C CA . PRO A 1 86 ? 18.710 -12.044 10.324 1.00 58.84 86 PRO A CA 1
ATOM 670 C C . PRO A 1 86 ? 19.652 -11.668 11.484 1.00 58.84 86 PRO A C 1
ATOM 672 O O . PRO A 1 86 ? 20.283 -10.614 11.428 1.00 58.84 86 PRO A O 1
ATOM 675 N N . ASN A 1 87 ? 19.728 -12.480 12.547 1.00 47.59 87 ASN A N 1
ATOM 676 C CA . ASN A 1 87 ? 20.933 -12.685 13.383 1.00 47.59 87 ASN A CA 1
ATOM 677 C C . ASN A 1 87 ? 20.620 -13.555 14.613 1.00 47.59 87 ASN A C 1
ATOM 679 O O . ASN A 1 87 ? 20.041 -13.078 15.590 1.00 47.59 87 ASN A O 1
ATOM 683 N N . SER A 1 88 ? 21.097 -14.796 14.574 1.00 38.94 88 SER A N 1
ATOM 684 C CA . SER A 1 88 ? 21.884 -15.357 15.673 1.00 38.94 88 SER A CA 1
ATOM 685 C C . SER A 1 88 ? 23.341 -15.382 15.236 1.00 38.94 88 SER A C 1
ATOM 687 O O . SER A 1 88 ? 23.571 -15.430 14.005 1.00 38.94 88 SER A O 1
#

pLDDT: mean 75.46, std 11.02, range [38.94, 88.94]

Radius of gyration: 20.59 Å; chains: 1; bounding box: 34×62×29 Å